Protein AF-A0A967M272-F1 (afdb_monomer)

Mean predicted aligned error: 6.95 Å

pLDDT: mean 88.55, std 9.49, range [54.19, 96.69]

Solvent-accessible surface area (backbone atoms only — not comparable to full-atom values): 5094 Å² total; per-residue (Å²): 109,64,52,67,78,46,65,85,68,80,64,58,69,75,57,46,50,52,51,32,49,54,54,48,52,50,49,41,39,75,71,35,72,52,54,18,56,25,92,91,46,68,92,40,31,37,46,59,53,41,52,52,49,18,64,74,72,71,49,94,63,80,89,89,81,86,87,86,87,62,95,64,69,94,56,86,74,81,86,128

Sequence (80 aa):
IYKKQMADSGKPDNVLDKIAEGKLNKFFEENCLLEQPYIREPKTNVEEIIKELSGQVGEKIEVRRFTRYELGEGIEKEEA

Secondary structure (DSSP, 8-state):
-TTGGGGGG---HHHHHHHHHHHHHHHHHHH-TTTSEETTEEEEEHHHHHHHHHHHHTS-----------TTTTPPPPP-

Foldseek 3Di:
DQLVVCVPVPDDPVVSVVRSVVVVLVCCCVPPQQNDQDPVGRVDGNVRVQVVVCVVVVHRDDDPDDDDDDVCVPPDDDDD

Radius of gyration: 18.86 Å; Cα contacts (8 Å, |Δi|>4): 44; chains: 1; bounding box: 45×23×54 Å

Nearest PDB structures (foldseek):
  1tfe-assembly1_A-2  TM=9.206E-01  e=8.927E-05  Thermus thermophilus
  1aip-assembly1_D  TM=9.228E-01  e=2.626E-04  Thermus thermophilus
  4r71-assembly1_A  TM=8.917E-01  e=2.377E-02  Escherichia coli K-12
  4r71-assembly2_C  TM=8.776E-01  e=2.377E-02  Escherichia coli K-12
  4pc2-assembly1_C  TM=8.683E-01  e=3.264E-02  Escherichia coli

Structure (mmCIF, N/CA/C/O backbone):
data_AF-A0A967M272-F1
#
_entry.id   AF-A0A967M272-F1
#
loop_
_atom_site.group_PDB
_atom_site.id
_atom_site.type_symbol
_atom_site.label_atom_id
_atom_site.label_alt_id
_atom_site.label_comp_id
_atom_site.label_asym_id
_atom_site.label_entity_id
_atom_site.label_seq_id
_atom_site.pdbx_PDB_ins_code
_atom_site.Cartn_x
_atom_site.Cartn_y
_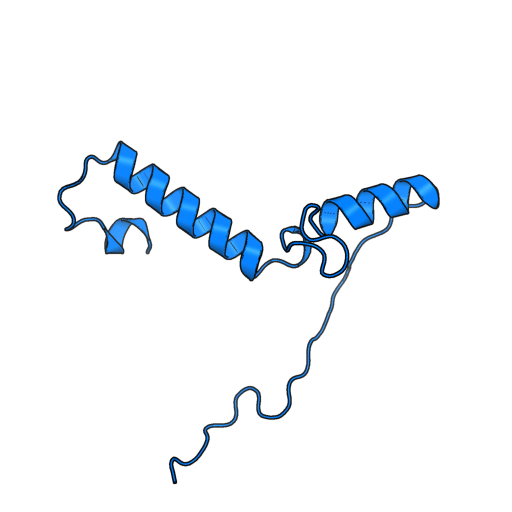atom_site.Cartn_z
_atom_site.occupancy
_atom_site.B_iso_or_equiv
_atom_site.auth_seq_id
_atom_site.auth_comp_id
_atom_site.auth_asym_id
_atom_site.auth_atom_id
_atom_site.pdbx_PDB_model_num
ATOM 1 N N . ILE A 1 1 ? 12.906 -11.023 -14.873 1.00 76.88 1 ILE A N 1
ATOM 2 C CA . ILE A 1 1 ? 12.227 -10.426 -16.053 1.00 76.88 1 ILE A CA 1
ATOM 3 C C . ILE A 1 1 ? 12.814 -9.050 -16.367 1.00 76.88 1 ILE A C 1
ATOM 5 O O . ILE A 1 1 ? 13.385 -8.901 -17.436 1.00 76.88 1 ILE A O 1
ATOM 9 N N . TYR A 1 2 ? 12.808 -8.098 -15.425 1.00 74.88 2 TYR A N 1
ATOM 10 C CA . TYR A 1 2 ? 13.334 -6.741 -15.655 1.00 74.88 2 TYR A CA 1
ATOM 11 C C . TYR A 1 2 ? 14.824 -6.660 -16.034 1.00 74.88 2 TYR A C 1
ATOM 13 O O . TYR A 1 2 ? 15.153 -5.932 -16.963 1.00 74.88 2 TYR A O 1
ATOM 21 N N . LYS A 1 3 ? 15.709 -7.457 -15.409 1.00 69.12 3 LYS A N 1
ATOM 22 C CA . LYS A 1 3 ? 17.127 -7.541 -15.826 1.00 69.12 3 LYS A CA 1
ATOM 23 C C . LYS A 1 3 ? 17.288 -8.104 -17.248 1.00 69.12 3 LYS A C 1
ATOM 25 O O . LYS A 1 3 ? 18.025 -7.547 -18.047 1.00 69.12 3 LYS A O 1
ATOM 30 N N . LYS A 1 4 ? 16.535 -9.160 -17.596 1.00 75.94 4 LYS A N 1
ATOM 31 C CA . LYS A 1 4 ? 16.554 -9.771 -18.943 1.00 75.94 4 LYS A CA 1
ATOM 32 C C . LYS A 1 4 ? 16.086 -8.804 -20.035 1.00 75.94 4 LYS A C 1
ATOM 34 O O . LYS A 1 4 ? 16.670 -8.801 -21.103 1.00 75.94 4 LYS A O 1
ATOM 39 N N . GLN A 1 5 ? 15.094 -7.957 -19.753 1.00 72.75 5 GLN A N 1
ATOM 40 C CA . GLN A 1 5 ? 14.631 -6.921 -20.690 1.00 72.75 5 GLN A CA 1
ATOM 41 C C . GLN A 1 5 ? 15.704 -5.879 -21.036 1.00 72.75 5 GLN A C 1
ATOM 43 O O . GLN A 1 5 ? 15.538 -5.142 -22.000 1.00 72.75 5 GLN A O 1
ATOM 48 N N . MET A 1 6 ? 16.765 -5.769 -20.233 1.00 72.44 6 MET A N 1
ATOM 49 C CA . MET A 1 6 ? 17.830 -4.786 -20.433 1.00 72.44 6 MET A CA 1
ATOM 50 C C . MET A 1 6 ? 19.210 -5.419 -20.617 1.00 72.44 6 MET A C 1
ATOM 52 O O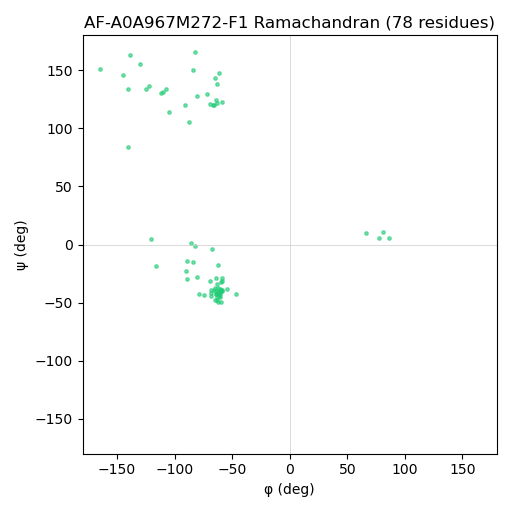 . MET A 1 6 ? 20.187 -4.684 -20.743 1.00 72.44 6 MET A O 1
ATOM 56 N N . ALA A 1 7 ? 19.300 -6.749 -20.674 1.00 69.06 7 ALA A N 1
ATOM 57 C CA . ALA A 1 7 ? 20.560 -7.463 -20.873 1.00 69.06 7 ALA A CA 1
ATOM 58 C C . ALA A 1 7 ? 21.239 -7.070 -22.201 1.00 69.06 7 ALA A C 1
ATOM 60 O O . ALA A 1 7 ? 22.457 -6.941 -22.250 1.00 69.06 7 ALA A O 1
ATOM 61 N N . ASP A 1 8 ? 20.448 -6.754 -23.231 1.00 72.19 8 ASP A N 1
ATOM 62 C CA . ASP A 1 8 ? 20.946 -6.357 -24.556 1.00 72.19 8 ASP A CA 1
ATOM 63 C C . ASP A 1 8 ? 21.260 -4.850 -24.668 1.00 72.19 8 ASP A C 1
ATOM 65 O O . ASP A 1 8 ? 21.653 -4.364 -25.725 1.00 72.19 8 ASP A O 1
ATOM 69 N N . SER A 1 9 ? 21.082 -4.074 -23.590 1.00 70.69 9 SER A N 1
ATOM 70 C CA . SER A 1 9 ? 21.208 -2.606 -23.629 1.00 70.69 9 SER A CA 1
ATOM 71 C C . SER A 1 9 ? 22.647 -2.082 -23.529 1.00 70.69 9 SER A C 1
ATOM 73 O O . SER A 1 9 ? 22.853 -0.868 -23.560 1.00 70.69 9 SER A O 1
ATOM 75 N N . GLY A 1 10 ? 23.641 -2.970 -23.388 1.00 75.12 10 GLY A N 1
ATOM 76 C CA . GLY A 1 10 ? 25.070 -2.626 -23.348 1.00 75.12 10 GLY A CA 1
ATOM 77 C C . GLY A 1 10 ? 25.512 -1.810 -22.125 1.00 75.12 10 GLY A C 1
ATOM 78 O O . GLY A 1 10 ? 26.629 -1.295 -22.100 1.00 75.12 10 GLY A O 1
ATOM 79 N N . LYS A 1 11 ? 24.645 -1.654 -21.116 1.00 79.44 11 LYS A N 1
ATOM 80 C CA . LYS A 1 11 ? 24.944 -0.916 -19.881 1.00 79.44 11 LYS A CA 1
ATOM 81 C C . LYS A 1 11 ? 25.681 -1.810 -18.874 1.00 79.44 11 LYS A C 1
ATOM 83 O O . LYS A 1 11 ? 25.423 -3.009 -18.851 1.00 79.44 11 LYS A O 1
ATOM 88 N N . PRO A 1 12 ? 26.541 -1.246 -18.005 1.00 85.44 12 PRO A N 1
ATOM 89 C CA . PRO A 1 12 ? 27.213 -2.018 -16.961 1.00 85.44 12 PRO A CA 1
ATOM 90 C C . PRO A 1 12 ? 26.217 -2.660 -15.981 1.00 85.44 12 PRO A C 1
ATOM 92 O O . PRO A 1 12 ? 25.182 -2.063 -15.668 1.00 85.44 12 PRO A O 1
ATOM 95 N N . ASP A 1 13 ? 26.553 -3.837 -15.448 1.00 83.06 13 ASP A N 1
ATOM 96 C CA . ASP A 1 13 ? 25.663 -4.641 -14.592 1.00 83.06 13 ASP A CA 1
ATOM 97 C C . ASP A 1 13 ? 25.120 -3.876 -13.375 1.00 83.06 13 ASP A C 1
ATOM 99 O O . ASP A 1 13 ? 23.942 -3.980 -13.036 1.00 83.06 13 ASP A O 1
ATOM 103 N N . ASN A 1 14 ? 25.937 -3.024 -12.751 1.00 85.31 14 ASN A N 1
ATOM 104 C CA . ASN A 1 14 ? 25.513 -2.208 -11.608 1.00 85.31 14 ASN A CA 1
ATOM 105 C C . ASN A 1 14 ? 24.407 -1.190 -11.959 1.00 85.31 14 ASN A C 1
ATOM 107 O O . ASN A 1 14 ? 23.605 -0.824 -11.100 1.00 85.31 14 ASN A O 1
ATOM 111 N N . VAL A 1 15 ? 24.353 -0.722 -13.208 1.00 8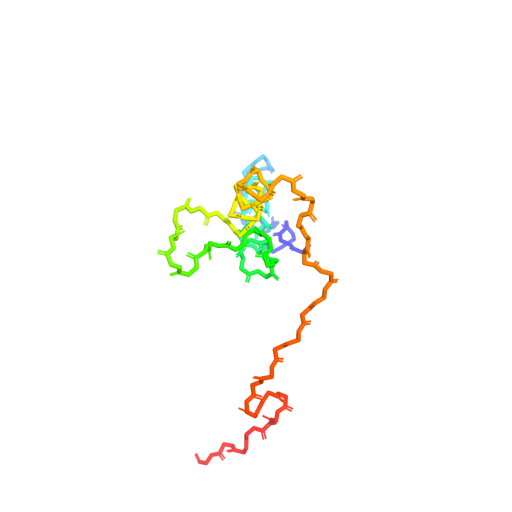6.00 15 VAL A N 1
ATOM 112 C CA . VAL A 1 15 ? 23.302 0.172 -13.706 1.00 86.00 15 VAL A CA 1
ATOM 113 C C . VAL A 1 15 ? 22.042 -0.630 -14.014 1.00 86.00 15 VAL A C 1
ATOM 115 O O . VAL A 1 15 ? 20.946 -0.197 -13.662 1.00 86.00 15 VAL A O 1
ATOM 118 N N . LEU A 1 16 ? 22.187 -1.803 -14.634 1.00 83.38 16 LEU A N 1
ATOM 119 C CA . LEU A 1 16 ? 21.066 -2.703 -14.924 1.00 83.38 16 LEU A CA 1
ATOM 120 C C . LEU A 1 16 ? 20.338 -3.128 -13.645 1.00 83.38 16 LEU A C 1
ATOM 122 O O . LEU A 1 16 ? 19.106 -3.154 -13.614 1.00 83.38 16 LEU A O 1
ATOM 126 N N . ASP A 1 17 ? 21.096 -3.384 -12.583 1.00 86.44 17 ASP A N 1
ATOM 127 C CA . ASP A 1 17 ? 20.568 -3.764 -11.279 1.00 86.44 17 ASP A CA 1
ATOM 128 C C . ASP A 1 17 ? 19.753 -2.643 -10.639 1.00 86.44 17 ASP A C 1
ATOM 130 O O . ASP A 1 17 ? 18.600 -2.870 -10.273 1.00 86.44 17 ASP A O 1
ATOM 134 N N . LYS A 1 18 ? 20.285 -1.416 -10.620 1.00 89.12 18 LYS A N 1
ATOM 135 C CA . LYS A 1 18 ? 19.554 -0.238 -10.125 1.00 89.12 18 LYS A CA 1
ATOM 136 C C . LYS A 1 18 ? 18.277 0.038 -10.915 1.00 89.12 18 LYS A C 1
ATOM 138 O O . LYS A 1 18 ? 17.262 0.426 -10.345 1.00 89.12 18 LYS A O 1
ATOM 143 N N . ILE A 1 19 ? 18.304 -0.156 -12.233 1.00 86.81 19 ILE A N 1
ATOM 144 C CA . ILE A 1 19 ? 17.111 0.040 -13.063 1.00 86.81 19 ILE A CA 1
ATOM 145 C C . ILE A 1 19 ? 16.056 -1.030 -12.762 1.00 86.81 19 ILE A C 1
ATOM 147 O O . ILE A 1 19 ? 14.864 -0.723 -12.689 1.00 86.81 19 ILE A O 1
ATOM 151 N N . ALA A 1 20 ? 16.474 -2.286 -12.603 1.00 88.75 20 ALA A N 1
ATOM 152 C CA . ALA A 1 20 ? 15.566 -3.370 -12.254 1.00 88.75 20 ALA A CA 1
ATOM 153 C C . ALA A 1 20 ? 14.940 -3.161 -10.868 1.00 88.75 20 ALA A C 1
ATOM 155 O O . ALA A 1 20 ? 13.743 -3.391 -10.716 1.00 88.75 20 ALA A O 1
ATOM 156 N N . GLU A 1 21 ? 15.724 -2.685 -9.903 1.00 90.44 21 GLU A N 1
ATOM 157 C CA . GLU A 1 21 ? 15.260 -2.309 -8.567 1.00 90.44 21 GLU A CA 1
ATOM 158 C C . GLU A 1 21 ? 14.244 -1.163 -8.627 1.00 90.44 21 GLU A C 1
ATOM 160 O O . GLU A 1 21 ? 13.139 -1.303 -8.117 1.00 90.44 21 GLU A O 1
ATOM 165 N N . GLY A 1 22 ? 14.540 -0.077 -9.348 1.00 91.38 22 GLY A N 1
ATOM 166 C CA . GLY A 1 22 ? 13.597 1.035 -9.504 1.00 91.38 22 GLY A CA 1
ATOM 167 C C . GLY A 1 22 ? 12.271 0.617 -10.153 1.00 91.38 22 GLY A C 1
ATOM 168 O O . GLY A 1 22 ? 11.204 1.048 -9.723 1.00 91.38 22 GLY A O 1
ATOM 169 N N . LYS A 1 23 ? 12.310 -0.274 -11.155 1.00 90.50 23 LYS A N 1
ATOM 170 C CA . LYS A 1 23 ? 11.090 -0.850 -11.750 1.00 90.50 23 LYS A CA 1
ATOM 171 C C . LYS A 1 23 ? 10.307 -1.713 -10.766 1.00 90.50 23 LYS A C 1
ATOM 173 O O . LYS A 1 23 ? 9.081 -1.725 -10.818 1.00 90.50 23 LYS A O 1
ATOM 178 N N . LEU A 1 24 ? 11.007 -2.455 -9.912 1.00 90.69 24 LEU A N 1
ATOM 179 C CA . LEU A 1 24 ? 10.381 -3.289 -8.898 1.00 90.69 24 LEU A CA 1
ATOM 180 C C . LEU A 1 24 ? 9.711 -2.428 -7.820 1.00 90.69 24 LEU A C 1
ATOM 182 O O . LEU A 1 24 ? 8.561 -2.684 -7.485 1.00 90.69 24 LEU A O 1
ATOM 186 N N . ASN A 1 25 ? 10.384 -1.377 -7.354 1.00 91.50 25 ASN A N 1
ATOM 187 C CA . ASN A 1 25 ? 9.824 -0.434 -6.385 1.00 91.50 25 ASN A CA 1
ATOM 188 C C . ASN A 1 25 ? 8.577 0.252 -6.948 1.00 91.50 25 ASN A C 1
ATOM 190 O O . ASN A 1 25 ? 7.533 0.244 -6.309 1.00 91.50 25 ASN A O 1
ATOM 194 N N . LYS A 1 26 ? 8.638 0.713 -8.203 1.00 92.75 26 LYS A N 1
ATOM 195 C CA . LYS A 1 26 ? 7.471 1.283 -8.884 1.00 92.75 26 LYS A CA 1
ATOM 196 C C . LYS A 1 26 ? 6.302 0.295 -8.979 1.00 92.75 26 LYS A C 1
ATOM 198 O O . LYS A 1 26 ? 5.152 0.675 -8.799 1.00 92.75 26 LYS A O 1
ATOM 203 N N . PHE A 1 27 ? 6.582 -0.980 -9.246 1.00 93.19 27 PHE A N 1
ATOM 204 C CA . PHE A 1 27 ? 5.540 -2.005 -9.252 1.00 93.19 27 PHE A CA 1
ATOM 205 C C . PHE A 1 27 ? 4.862 -2.128 -7.880 1.00 93.19 27 PHE A C 1
ATOM 207 O O . PHE A 1 27 ? 3.636 -2.215 -7.830 1.00 93.19 27 PHE A O 1
ATOM 214 N N . PHE A 1 28 ? 5.628 -2.102 -6.786 1.00 92.75 28 PHE A N 1
ATOM 215 C CA . PHE A 1 28 ? 5.072 -2.116 -5.432 1.00 92.75 28 PHE A CA 1
ATOM 216 C C . PHE A 1 28 ? 4.215 -0.875 -5.152 1.00 92.75 28 PHE A C 1
ATOM 218 O O . PHE A 1 28 ? 3.069 -1.033 -4.739 1.00 92.75 28 PHE A O 1
ATOM 225 N N . GLU A 1 29 ? 4.706 0.323 -5.474 1.00 93.31 29 GLU A N 1
ATOM 226 C CA . GLU A 1 29 ? 3.961 1.585 -5.323 1.00 93.31 29 GLU A CA 1
ATOM 227 C C . GLU A 1 29 ? 2.644 1.604 -6.118 1.00 93.31 29 GLU A C 1
ATOM 229 O O . GLU A 1 29 ? 1.677 2.228 -5.696 1.00 93.31 29 GLU A O 1
ATOM 234 N N . GLU A 1 30 ? 2.574 0.925 -7.266 1.00 92.06 30 GLU A N 1
ATOM 235 C CA . GLU A 1 30 ? 1.370 0.908 -8.107 1.00 92.06 30 GLU A CA 1
ATOM 236 C C . GLU A 1 30 ? 0.395 -0.223 -7.747 1.00 92.06 30 GLU A C 1
ATOM 238 O O . GLU A 1 30 ? -0.813 -0.060 -7.921 1.00 92.06 30 GLU A O 1
ATOM 243 N N . ASN A 1 31 ? 0.876 -1.364 -7.238 1.00 92.81 31 ASN A N 1
ATOM 244 C CA . ASN A 1 31 ? 0.068 -2.589 -7.115 1.00 92.81 31 ASN A CA 1
ATOM 245 C C . ASN A 1 31 ? -0.166 -3.052 -5.671 1.00 92.81 31 ASN A C 1
ATOM 247 O O . ASN A 1 31 ? -1.078 -3.844 -5.427 1.00 92.81 31 ASN A O 1
ATOM 251 N N . CYS A 1 32 ? 0.630 -2.593 -4.705 1.00 94.44 32 CYS A N 1
ATOM 252 C CA . CYS A 1 32 ? 0.502 -3.002 -3.311 1.00 94.44 32 CYS A CA 1
ATOM 253 C C . CYS A 1 32 ? -0.148 -1.894 -2.489 1.00 94.44 32 CYS A C 1
ATOM 255 O O . CYS A 1 32 ? 0.448 -0.848 -2.275 1.00 94.44 32 CYS A O 1
ATOM 257 N N . LEU A 1 33 ? -1.356 -2.161 -1.977 1.00 95.31 33 LEU A N 1
ATOM 258 C CA . LEU A 1 33 ? -2.173 -1.181 -1.249 1.00 95.31 33 LEU A CA 1
ATOM 259 C C . LEU A 1 33 ? -1.395 -0.392 -0.188 1.00 95.31 33 LEU A C 1
ATOM 261 O O . LEU A 1 33 ? -1.598 0.805 -0.071 1.00 95.31 33 LEU A O 1
ATOM 265 N N . LEU A 1 34 ? -0.536 -1.056 0.587 1.00 95.50 34 LEU A N 1
ATOM 266 C CA . LEU A 1 34 ? 0.209 -0.426 1.681 1.00 95.50 34 LEU A CA 1
ATOM 267 C C . LEU A 1 34 ? 1.282 0.562 1.193 1.00 95.50 34 LEU A C 1
ATOM 269 O O . LEU A 1 34 ? 1.519 1.570 1.852 1.00 95.50 34 LEU A O 1
ATOM 273 N N . GLU A 1 35 ? 1.869 0.298 0.026 1.00 95.38 35 GLU A N 1
ATOM 274 C CA . GLU A 1 35 ? 2.926 1.111 -0.592 1.00 95.38 35 GLU A CA 1
ATOM 275 C C . GLU A 1 35 ? 2.362 2.221 -1.486 1.00 95.38 35 GLU A C 1
ATOM 277 O O . GLU A 1 35 ? 3.070 3.152 -1.862 1.00 95.38 35 GLU A O 1
ATOM 282 N N . GLN A 1 36 ? 1.076 2.138 -1.831 1.00 96.06 36 GLN A N 1
ATOM 283 C CA . GLN A 1 36 ? 0.414 3.141 -2.652 1.00 96.06 36 GLN A CA 1
ATOM 284 C C . GLN A 1 36 ? 0.355 4.499 -1.937 1.00 96.06 36 GLN A C 1
ATOM 286 O O . GLN A 1 36 ? 0.109 4.556 -0.726 1.00 96.06 36 GLN A O 1
ATOM 291 N N . PRO A 1 37 ? 0.500 5.613 -2.680 1.00 96.25 37 PRO A N 1
ATOM 292 C CA . PRO A 1 37 ? 0.268 6.942 -2.135 1.00 96.25 37 PRO A CA 1
ATOM 293 C C . PRO A 1 37 ? -1.197 7.093 -1.717 1.00 96.25 37 PRO A C 1
ATOM 295 O O . PRO A 1 37 ? -2.120 6.682 -2.429 1.00 96.25 37 PRO A O 1
ATOM 298 N N . TYR A 1 38 ? -1.432 7.718 -0.567 1.00 95.62 38 TYR A N 1
ATOM 299 C CA . TYR A 1 38 ? -2.784 7.920 -0.075 1.00 95.62 38 TYR A CA 1
ATOM 300 C C . TYR A 1 38 ? -3.522 8.978 -0.906 1.00 95.62 38 TYR A C 1
ATOM 302 O O . TYR A 1 38 ? -3.051 10.094 -1.099 1.00 95.62 38 TYR A O 1
ATOM 310 N N . ILE A 1 39 ? -4.734 8.660 -1.370 1.00 93.88 39 ILE A N 1
ATOM 311 C CA . ILE A 1 39 ? -5.472 9.506 -2.326 1.00 93.88 39 ILE A CA 1
ATOM 312 C C . ILE A 1 39 ? -5.752 10.932 -1.822 1.00 93.88 39 ILE A C 1
ATOM 314 O O . ILE A 1 39 ? -5.866 11.858 -2.622 1.00 93.88 39 ILE A O 1
ATOM 318 N N . ARG A 1 40 ? -5.879 11.120 -0.500 1.00 93.06 40 ARG A N 1
ATOM 319 C CA . ARG A 1 40 ? -6.109 12.442 0.110 1.00 93.06 40 ARG A CA 1
ATOM 320 C C . ARG A 1 40 ? -4.813 13.164 0.467 1.00 93.06 40 ARG A C 1
ATOM 322 O O . ARG A 1 40 ? -4.822 14.386 0.565 1.00 93.06 40 ARG A O 1
ATOM 329 N N . GLU A 1 41 ? -3.724 12.423 0.641 1.00 92.38 41 GLU A N 1
ATOM 330 C CA . GLU A 1 41 ? -2.402 12.957 0.954 1.00 92.38 41 GLU A CA 1
ATOM 331 C C . GLU A 1 41 ? -1.329 12.177 0.181 1.00 92.38 41 GLU A C 1
ATOM 333 O O . GLU A 1 41 ? -0.712 11.257 0.713 1.00 92.38 41 GLU A O 1
ATOM 338 N N . PRO A 1 42 ? -1.074 12.536 -1.089 1.00 90.00 42 PRO A N 1
ATOM 339 C CA . PRO A 1 42 ? -0.227 11.730 -1.974 1.00 90.00 42 PRO A CA 1
ATOM 340 C C . PRO A 1 42 ? 1.259 11.679 -1.593 1.00 90.00 42 PRO A C 1
ATOM 342 O O . PRO A 1 42 ? 2.039 11.031 -2.282 1.00 90.00 42 PRO A O 1
ATOM 345 N N . LYS A 1 43 ? 1.670 12.414 -0.552 1.00 92.81 43 LYS A N 1
ATOM 346 C CA . LYS A 1 43 ? 3.047 12.431 -0.035 1.00 92.81 43 LYS A CA 1
ATOM 347 C C . LYS A 1 43 ? 3.331 11.293 0.945 1.00 92.81 43 LYS A C 1
ATOM 349 O O . LYS A 1 43 ? 4.496 11.048 1.231 1.00 92.81 43 LYS A O 1
ATOM 354 N N . THR A 1 44 ? 2.280 10.653 1.440 1.00 94.25 44 THR A N 1
ATOM 355 C CA . THR A 1 44 ? 2.310 9.669 2.520 1.00 94.25 44 THR A CA 1
ATOM 356 C C . THR A 1 44 ? 1.700 8.384 1.973 1.00 94.25 44 THR A C 1
ATOM 358 O O . THR A 1 44 ? 0.695 8.437 1.252 1.00 94.25 44 THR A O 1
ATOM 361 N N . ASN A 1 45 ? 2.298 7.228 2.255 1.00 95.94 45 ASN A N 1
ATOM 362 C CA . ASN A 1 45 ? 1.730 5.961 1.789 1.00 95.94 45 ASN A CA 1
ATOM 363 C C . ASN A 1 45 ? 0.611 5.472 2.727 1.00 95.94 45 ASN A C 1
ATOM 365 O O . ASN A 1 45 ? 0.421 5.973 3.838 1.00 95.94 45 ASN A O 1
ATOM 369 N N . VAL A 1 46 ? -0.185 4.505 2.274 1.00 96.19 46 VAL A N 1
ATOM 370 C CA . VAL A 1 46 ? -1.313 3.984 3.065 1.00 96.19 46 VAL A CA 1
ATOM 371 C C . VAL A 1 46 ? -0.843 3.325 4.368 1.00 96.19 46 VAL A C 1
ATOM 373 O O . VAL A 1 46 ? -1.543 3.418 5.378 1.00 96.19 46 VAL A O 1
ATOM 376 N N . GLU A 1 47 ? 0.326 2.679 4.384 1.00 96.12 47 GLU A N 1
ATOM 377 C CA . GLU A 1 47 ? 0.879 2.072 5.600 1.00 96.12 47 GLU A CA 1
ATOM 378 C C . GLU A 1 47 ? 1.150 3.106 6.701 1.00 96.12 47 GLU A C 1
ATOM 380 O O . GLU A 1 47 ? 0.807 2.882 7.863 1.00 96.12 47 GLU A O 1
ATOM 385 N N . GLU A 1 48 ? 1.741 4.243 6.346 1.00 96.19 48 GLU A N 1
ATOM 386 C CA . GLU A 1 48 ? 2.009 5.353 7.260 1.00 96.19 48 GLU A CA 1
ATOM 387 C C . GLU A 1 48 ? 0.712 5.925 7.839 1.00 96.19 48 GLU A C 1
ATOM 389 O O . GLU A 1 48 ? 0.617 6.107 9.053 1.00 96.19 48 GLU A O 1
ATOM 394 N N . ILE A 1 49 ? -0.324 6.090 7.010 1.00 96.06 49 ILE A N 1
ATOM 395 C CA . ILE A 1 49 ? -1.650 6.535 7.464 1.00 96.06 49 ILE A CA 1
ATOM 396 C C . ILE A 1 49 ? -2.268 5.533 8.451 1.00 96.06 49 ILE A C 1
ATOM 398 O O . ILE A 1 49 ? -2.842 5.927 9.468 1.00 96.06 49 ILE A O 1
ATOM 402 N N . ILE A 1 50 ? -2.138 4.228 8.191 1.00 95.56 50 ILE A N 1
ATOM 403 C CA . ILE A 1 50 ? -2.618 3.185 9.111 1.00 95.56 50 ILE A CA 1
ATOM 404 C C . ILE A 1 50 ? -1.858 3.246 10.442 1.00 95.56 50 ILE A C 1
ATOM 406 O O . ILE A 1 50 ? -2.478 3.129 11.501 1.00 95.56 50 ILE A O 1
ATOM 410 N N . LYS A 1 51 ? -0.534 3.442 10.408 1.00 96.00 51 LYS A N 1
ATOM 411 C CA . LYS A 1 51 ? 0.301 3.570 11.615 1.00 96.00 51 LYS A CA 1
ATOM 412 C C . LYS A 1 51 ? -0.077 4.798 12.437 1.00 96.00 51 LYS A C 1
ATOM 414 O O . LYS A 1 51 ? -0.224 4.680 13.652 1.00 96.00 51 LYS A O 1
ATOM 419 N N . GLU A 1 52 ? -0.268 5.946 11.791 1.00 95.19 52 GLU A N 1
ATOM 420 C CA . GLU A 1 52 ? -0.698 7.176 12.460 1.00 95.19 52 GLU A CA 1
ATOM 421 C C . GLU A 1 52 ? -2.054 6.977 13.144 1.00 95.19 52 GLU A C 1
ATOM 423 O O . GLU A 1 52 ? -2.194 7.242 14.340 1.00 95.19 52 GLU A O 1
ATOM 428 N N . LEU A 1 53 ? -3.029 6.427 12.417 1.00 94.94 53 LEU A N 1
ATOM 429 C CA . LEU A 1 53 ? -4.360 6.164 12.955 1.00 94.94 53 LEU A CA 1
ATOM 430 C C . LEU A 1 53 ? -4.317 5.156 14.112 1.00 94.94 53 LEU A C 1
ATOM 432 O O . LEU A 1 53 ? -4.989 5.347 15.122 1.00 94.94 53 LEU A O 1
ATOM 436 N N . SER A 1 54 ? -3.501 4.105 14.000 1.00 95.62 54 SER A N 1
ATOM 437 C CA . SER A 1 54 ? -3.300 3.129 15.075 1.00 95.62 54 SER A CA 1
ATOM 438 C C . SER A 1 54 ? -2.744 3.792 16.341 1.00 95.62 54 SER A C 1
ATOM 440 O O . SER A 1 54 ? -3.219 3.505 17.440 1.00 95.62 54 SER A O 1
ATOM 442 N N . GLY A 1 55 ? -1.808 4.738 16.198 1.00 96.62 55 GLY A N 1
ATOM 443 C CA . GLY A 1 55 ? -1.288 5.536 17.310 1.00 96.62 55 GLY A CA 1
ATOM 444 C C . GLY A 1 55 ? -2.329 6.472 17.934 1.00 96.62 55 GLY A C 1
ATOM 445 O O . GLY A 1 55 ? -2.376 6.596 19.155 1.00 96.62 55 GLY A O 1
ATOM 446 N N . GLN A 1 56 ? -3.190 7.092 17.120 1.00 95.94 56 GLN A N 1
ATOM 447 C CA . GLN A 1 56 ? -4.269 7.973 17.590 1.00 95.94 56 GLN A CA 1
ATOM 448 C C . GLN A 1 56 ? -5.375 7.213 18.336 1.00 95.94 56 GLN A C 1
ATOM 450 O O . GLN A 1 56 ? -5.904 7.709 19.329 1.00 95.94 56 GLN A O 1
ATOM 455 N N . VAL A 1 57 ? -5.730 6.018 17.858 1.00 95.44 57 VAL A N 1
ATOM 456 C CA . VAL A 1 57 ? -6.783 5.176 18.448 1.0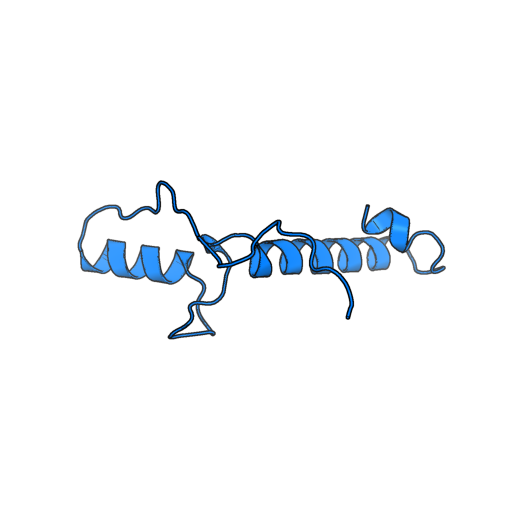0 95.44 57 VAL A CA 1
ATOM 457 C C . VAL A 1 57 ? -6.270 4.403 19.669 1.00 95.44 57 VAL A C 1
ATOM 459 O O . VAL A 1 57 ? -7.046 4.105 20.573 1.00 95.44 57 VAL A O 1
ATOM 462 N N . GLY A 1 58 ? -4.969 4.102 19.725 1.00 95.94 58 GLY A N 1
ATOM 463 C CA . GL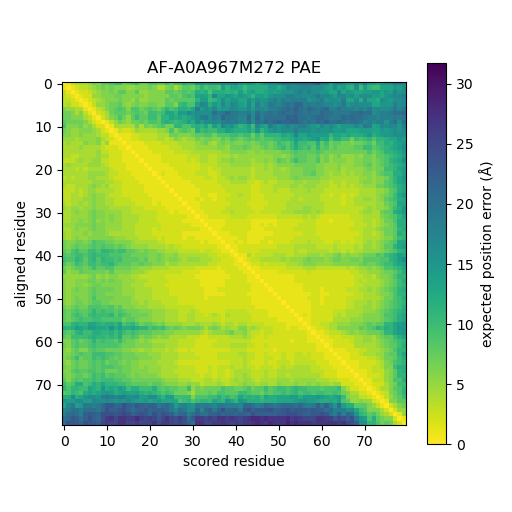Y A 1 58 ? -4.362 3.316 20.803 1.00 95.94 58 GLY A CA 1
ATOM 464 C C . GLY A 1 58 ? -4.546 1.803 20.646 1.00 95.94 58 GLY A C 1
ATOM 465 O O . GLY A 1 58 ? -4.233 1.044 21.561 1.00 95.94 58 GLY A O 1
ATOM 466 N N . GLU A 1 59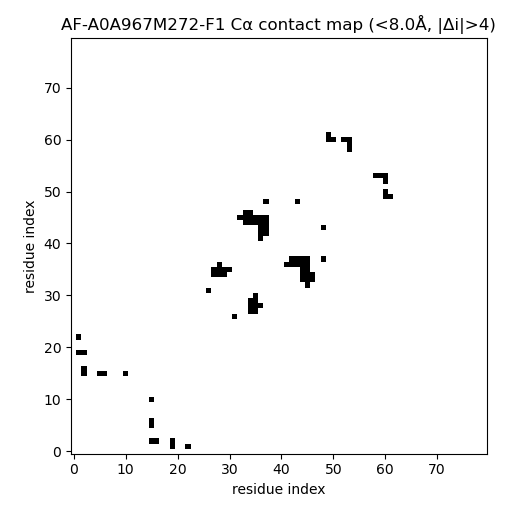 ? -5.019 1.353 19.484 1.00 95.56 59 GLU A N 1
ATOM 467 C CA . GLU A 1 59 ? -5.199 -0.057 19.142 1.00 95.56 59 GLU A CA 1
ATOM 468 C C . GLU A 1 59 ? -4.559 -0.371 17.790 1.00 95.56 59 GLU A C 1
ATOM 470 O O . GLU A 1 59 ? -4.408 0.502 16.931 1.00 95.56 59 GLU A O 1
ATOM 475 N N . LYS A 1 60 ? -4.185 -1.639 17.582 1.00 94.12 60 LYS A N 1
ATOM 476 C CA . LYS A 1 60 ? -3.609 -2.093 16.314 1.00 94.12 60 LYS A CA 1
ATOM 477 C C . LYS A 1 60 ? -4.678 -2.080 15.220 1.00 94.12 60 LYS A C 1
ATOM 479 O O . LYS A 1 60 ? -5.660 -2.812 15.305 1.00 94.12 60 LYS A O 1
ATOM 484 N N . ILE A 1 61 ? -4.429 -1.319 14.159 1.00 96.25 61 ILE A N 1
ATOM 485 C CA . ILE A 1 61 ? -5.270 -1.290 12.959 1.00 96.25 61 ILE A CA 1
ATOM 486 C C . ILE A 1 61 ? -4.529 -1.994 11.824 1.00 96.25 61 ILE A C 1
ATOM 488 O O . ILE A 1 61 ? -3.345 -1.753 11.600 1.00 96.25 61 ILE A O 1
ATOM 492 N N . GLU A 1 62 ? -5.220 -2.877 11.106 1.00 94.75 62 GLU A N 1
ATOM 493 C CA . GLU A 1 62 ? -4.660 -3.586 9.956 1.00 94.75 62 GLU A CA 1
ATOM 494 C C . GLU A 1 62 ? -5.710 -3.823 8.864 1.00 94.75 62 GLU A C 1
ATOM 496 O O . GLU A 1 62 ? -6.887 -4.068 9.139 1.00 94.75 62 GLU A O 1
ATOM 501 N N . VAL A 1 63 ? -5.276 -3.788 7.601 1.00 95.44 63 VAL A N 1
ATOM 502 C CA . VAL A 1 63 ? -6.115 -4.176 6.462 1.00 95.44 63 VAL A CA 1
ATOM 503 C C . VAL A 1 63 ? -5.980 -5.679 6.249 1.00 95.44 63 VAL A C 1
ATOM 505 O O . VAL A 1 63 ? -4.980 -6.157 5.724 1.00 95.44 63 VAL A O 1
ATOM 508 N N . ARG A 1 64 ? -7.006 -6.443 6.636 1.00 96.19 64 ARG A N 1
ATOM 509 C CA . ARG A 1 64 ? -6.988 -7.908 6.493 1.00 96.19 64 ARG A CA 1
ATOM 510 C C . ARG A 1 64 ? -7.184 -8.377 5.049 1.00 96.19 64 ARG A C 1
ATOM 512 O O . ARG A 1 64 ? -6.553 -9.337 4.620 1.00 96.19 64 ARG A O 1
ATOM 519 N N . ARG A 1 65 ? -8.134 -7.769 4.335 1.00 96.69 65 ARG A N 1
ATOM 520 C CA . ARG A 1 65 ? -8.493 -8.090 2.944 1.00 96.69 65 ARG A CA 1
ATOM 521 C C . ARG A 1 65 ? -9.331 -6.969 2.343 1.00 96.69 65 ARG A C 1
ATOM 523 O O . ARG A 1 65 ? -10.092 -6.329 3.064 1.00 96.69 65 ARG A O 1
ATOM 530 N N . PHE A 1 66 ? -9.240 -6.796 1.032 1.00 95.94 66 PHE A N 1
ATOM 531 C CA . PHE A 1 66 ? -10.114 -5.914 0.267 1.00 95.94 66 PHE A CA 1
ATOM 532 C C . PHE A 1 66 ? -10.516 -6.589 -1.047 1.00 95.94 66 PHE A C 1
ATOM 534 O O . PHE A 1 66 ? -9.910 -7.570 -1.478 1.00 95.94 66 PHE A O 1
ATOM 541 N N . THR A 1 67 ? -11.567 -6.076 -1.674 1.00 95.62 67 THR A N 1
ATOM 542 C CA . THR A 1 67 ? -12.005 -6.490 -3.008 1.00 95.62 67 THR A CA 1
ATOM 543 C C . THR A 1 67 ? -12.438 -5.237 -3.750 1.00 95.62 67 THR A C 1
ATOM 545 O O . THR A 1 67 ? -13.141 -4.400 -3.185 1.00 95.62 67 THR A O 1
ATOM 548 N N . ARG A 1 68 ? -11.987 -5.095 -4.996 1.00 93.38 68 ARG A N 1
ATOM 549 C CA . ARG A 1 68 ? -12.382 -4.019 -5.902 1.00 93.38 68 ARG A CA 1
ATOM 550 C C . ARG A 1 68 ? -13.201 -4.648 -7.020 1.00 93.38 68 ARG A C 1
ATOM 552 O O . ARG A 1 68 ? -12.770 -5.643 -7.583 1.00 93.38 68 ARG A O 1
ATOM 559 N N . TYR A 1 69 ? -14.366 -4.079 -7.296 1.00 94.31 69 TYR A N 1
ATOM 560 C CA . TYR A 1 69 ? -15.189 -4.448 -8.442 1.00 94.31 69 TYR A CA 1
ATOM 561 C C . TYR A 1 69 ? -15.168 -3.294 -9.433 1.00 94.31 69 TYR A C 1
ATOM 563 O O . TYR A 1 69 ? -15.402 -2.147 -9.043 1.00 94.31 69 TYR A O 1
ATOM 571 N N . GLU A 1 70 ? -14.916 -3.592 -10.700 1.00 93.00 70 GLU A N 1
ATOM 572 C CA . GLU A 1 70 ? -15.028 -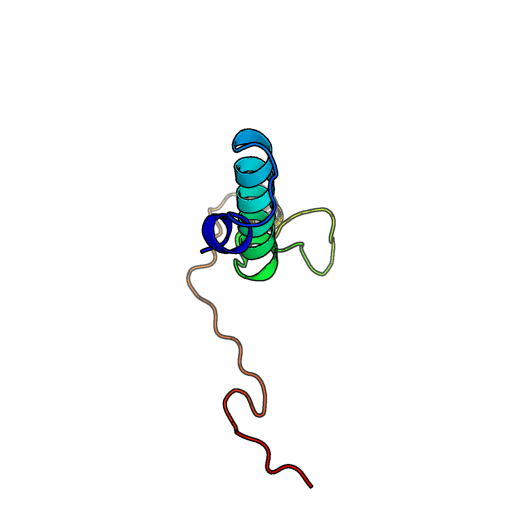2.635 -11.794 1.00 93.00 70 GLU A CA 1
ATOM 573 C C . GLU A 1 70 ? -15.962 -3.178 -12.879 1.00 93.00 70 GLU A C 1
ATOM 575 O O . GLU A 1 70 ? -15.901 -4.343 -13.272 1.00 93.00 70 GLU A O 1
ATOM 580 N N . LEU A 1 71 ? -16.884 -2.331 -13.346 1.00 93.75 71 LEU A N 1
ATOM 581 C CA . LEU A 1 71 ? -17.846 -2.722 -14.369 1.00 93.75 71 LEU A CA 1
ATOM 582 C C . LEU A 1 71 ? -17.115 -3.015 -15.684 1.00 93.75 71 LEU A C 1
ATOM 584 O O . LEU A 1 71 ? -16.485 -2.129 -16.255 1.00 93.75 71 LEU A O 1
ATOM 588 N N . GLY A 1 72 ? -17.252 -4.244 -16.183 1.00 90.88 72 GLY A N 1
ATOM 589 C CA . GLY A 1 72 ? -16.586 -4.684 -17.410 1.00 90.88 72 GLY A CA 1
ATOM 590 C C . GLY A 1 72 ? -15.169 -5.222 -17.208 1.00 90.88 72 GLY A C 1
ATOM 591 O O . GLY A 1 72 ? -14.508 -5.540 -18.193 1.00 90.88 72 GLY A O 1
ATOM 592 N N . GLU A 1 73 ? -14.702 -5.358 -15.965 1.00 86.31 73 GLU A N 1
ATOM 593 C CA . GLU A 1 73 ? -13.434 -6.023 -15.666 1.00 86.31 73 GLU A CA 1
ATOM 594 C C . GLU A 1 73 ? -13.457 -7.473 -16.178 1.00 86.31 73 GLU A C 1
ATOM 596 O O . GLU A 1 73 ? -14.343 -8.257 -15.837 1.00 86.31 73 GLU A O 1
ATOM 601 N N . GLY A 1 74 ? -12.498 -7.816 -17.043 1.00 83.56 74 GLY A N 1
ATOM 602 C CA . GLY A 1 74 ? -12.395 -9.146 -17.652 1.00 83.56 74 GLY A CA 1
ATOM 603 C C . GLY A 1 74 ? -13.375 -9.432 -18.798 1.00 83.56 74 GLY A C 1
ATOM 604 O O . GLY A 1 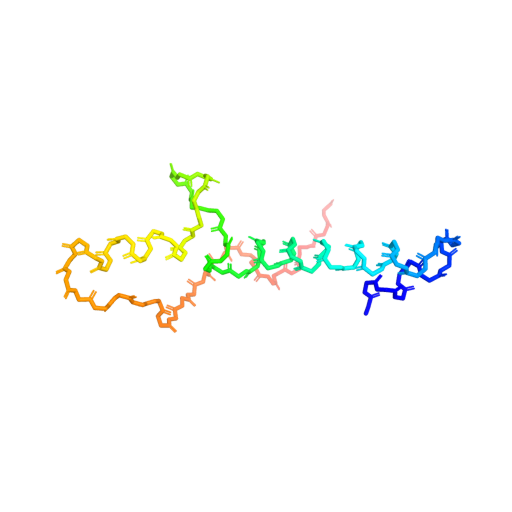74 ? -13.400 -10.563 -19.277 1.00 83.56 74 GLY A O 1
ATOM 605 N N . ILE A 1 75 ? -14.163 -8.450 -19.256 1.00 88.19 75 ILE A N 1
ATOM 606 C CA . ILE A 1 75 ? -15.021 -8.599 -20.442 1.00 88.19 75 ILE A CA 1
ATOM 607 C C . ILE A 1 75 ? -14.239 -8.151 -21.684 1.00 88.19 75 ILE A C 1
ATOM 609 O O . ILE A 1 75 ? -13.824 -6.994 -21.774 1.00 88.19 75 ILE A O 1
ATOM 613 N N . GLU A 1 76 ? -14.056 -9.047 -22.657 1.00 79.25 76 GLU A N 1
ATOM 614 C CA . GLU A 1 76 ? -13.550 -8.677 -23.983 1.00 79.25 76 GLU A CA 1
ATOM 615 C C . GLU A 1 76 ? -14.592 -7.794 -24.683 1.00 79.25 76 GLU A C 1
ATOM 617 O O . GLU A 1 76 ? -15.747 -8.185 -24.853 1.00 79.25 76 GLU A O 1
ATOM 622 N N . LYS A 1 77 ? -14.207 -6.565 -25.040 1.00 75.06 77 LYS A N 1
ATOM 623 C CA . LYS A 1 77 ? -15.064 -5.677 -25.830 1.00 75.06 77 LYS A CA 1
ATOM 624 C C . LYS A 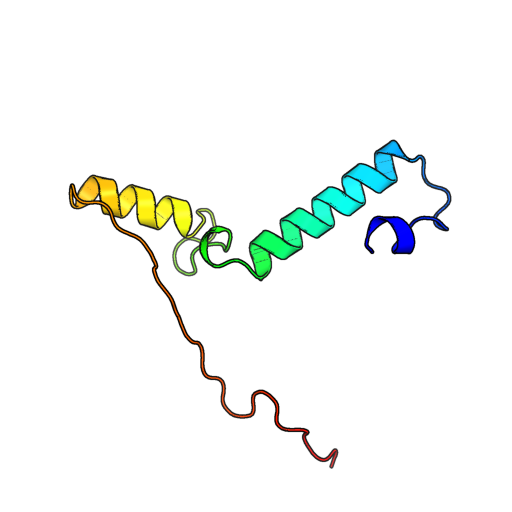1 77 ? -14.947 -6.079 -27.297 1.00 75.06 77 LYS A C 1
ATOM 626 O O . LYS A 1 77 ? -13.833 -6.132 -27.809 1.00 75.06 77 LYS A O 1
ATOM 631 N N . GLU A 1 78 ? -16.072 -6.311 -27.968 1.00 70.62 78 GLU A N 1
ATOM 632 C CA . GLU A 1 78 ? -16.087 -6.355 -29.432 1.00 70.62 78 GLU A CA 1
ATOM 633 C C . GLU A 1 78 ? -15.679 -4.971 -29.960 1.00 70.62 78 GLU A C 1
ATOM 635 O O . GLU A 1 78 ? -16.283 -3.956 -29.598 1.00 70.62 78 GLU A O 1
ATOM 640 N N . GLU A 1 79 ? -14.605 -4.919 -30.751 1.00 60.12 79 GLU A N 1
ATOM 641 C CA . GLU A 1 79 ? -14.211 -3.713 -31.479 1.00 60.12 79 GLU A CA 1
ATOM 642 C C . GLU A 1 79 ? -15.312 -3.382 -32.499 1.00 60.12 79 GLU A C 1
ATOM 644 O O . GLU A 1 79 ? -15.694 -4.236 -33.302 1.00 60.12 79 GLU A O 1
ATOM 649 N N . ALA A 1 80 ? -15.849 -2.161 -32.422 1.00 54.19 80 ALA A N 1
ATOM 650 C CA . ALA A 1 80 ? -16.864 -1.633 -33.334 1.00 54.19 80 ALA A CA 1
ATOM 651 C C . ALA A 1 80 ? -16.231 -0.851 -34.489 1.00 54.19 80 ALA A C 1
ATOM 653 O O . ALA A 1 80 ? -15.220 -0.152 -34.236 1.00 54.19 80 ALA A O 1
#